Protein AF-A0A944VYW1-F1 (afdb_monomer)

Secondary structure (DSSP, 8-state):
-EEEEEES-SSSHHHHHHTGGGHHHHHHTT-EEEEEEPPPSHHHHHHHHHHGGGSSEEEEES----HHHHHHHHHH-SSEEEE--TTTTSPPTTSS----HHHHHHHHHHHHH-SB-

Mean predicted aligned error: 3.67 Å

Structure (mmCIF, N/CA/C/O backbone):
data_AF-A0A944VYW1-F1
#
_entry.id   AF-A0A944VYW1-F1
#
loop_
_atom_site.group_PDB
_atom_site.id
_atom_site.type_symbol
_atom_site.label_atom_id
_atom_site.label_alt_id
_atom_site.label_comp_id
_atom_site.label_asym_id
_atom_site.label_entity_id
_atom_site.label_seq_id
_atom_site.pdbx_PDB_ins_code
_atom_site.Cartn_x
_atom_site.Cartn_y
_atom_site.Cartn_z
_atom_site.occupancy
_atom_site.B_iso_or_equiv
_atom_site.auth_seq_id
_atom_site.auth_comp_id
_atom_site.auth_asym_id
_atom_site.auth_atom_id
_atom_site.pdbx_PDB_model_num
ATOM 1 N N . MET A 1 1 ? -16.890 -0.103 9.032 1.00 95.81 1 MET A N 1
ATOM 2 C CA . MET A 1 1 ? -15.462 -0.444 8.811 1.00 95.81 1 MET A CA 1
ATOM 3 C C . MET A 1 1 ? -14.780 0.688 8.053 1.00 95.81 1 MET A C 1
ATOM 5 O O . MET A 1 1 ? -15.418 1.268 7.179 1.00 95.81 1 MET A O 1
ATOM 9 N N . LYS A 1 2 ? -13.522 1.012 8.374 1.00 98.25 2 LYS A N 1
ATOM 10 C 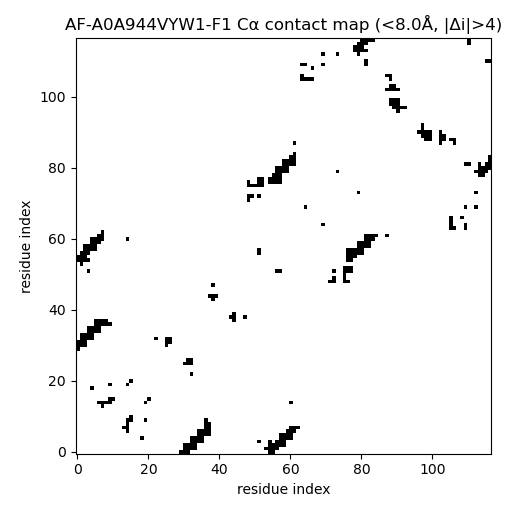CA . LYS A 1 2 ? -12.729 2.064 7.715 1.00 98.25 2 LYS A CA 1
ATOM 11 C C . LYS A 1 2 ? -11.532 1.475 6.970 1.00 98.25 2 LYS A C 1
ATOM 13 O O . LYS A 1 2 ? -10.723 0.771 7.573 1.00 98.25 2 LYS A O 1
ATOM 18 N N . ILE A 1 3 ? -11.384 1.812 5.691 1.00 98.44 3 ILE A N 1
ATOM 19 C CA . ILE A 1 3 ? -10.274 1.35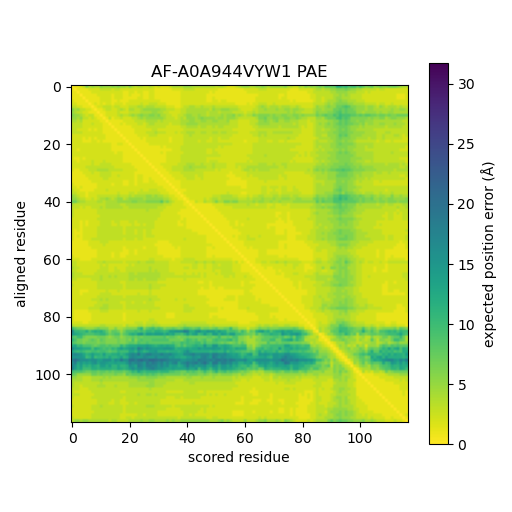3 4.846 1.00 98.44 3 ILE A CA 1
ATOM 20 C C . ILE A 1 3 ? -9.487 2.553 4.321 1.00 98.44 3 ILE A C 1
ATOM 22 O O . ILE A 1 3 ? -10.065 3.484 3.761 1.00 98.44 3 ILE A O 1
ATOM 26 N N . LEU A 1 4 ? -8.165 2.511 4.475 1.00 98.50 4 LEU A N 1
ATOM 27 C CA . LEU A 1 4 ? -7.233 3.437 3.840 1.00 98.50 4 LEU A CA 1
ATOM 28 C C . LEU A 1 4 ? -6.608 2.76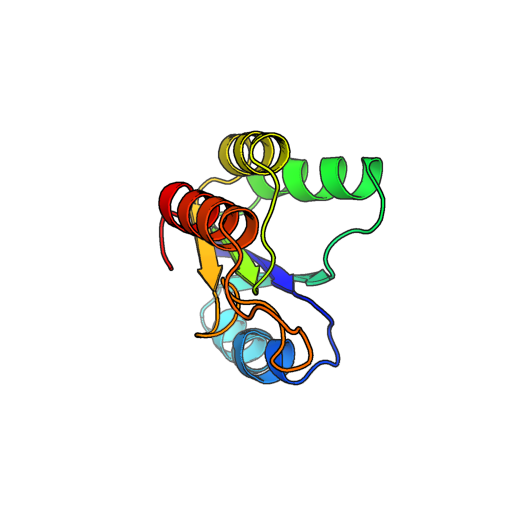9 2.614 1.00 98.50 4 LEU A C 1
ATOM 30 O O . LEU A 1 4 ? -5.808 1.848 2.752 1.00 98.50 4 LEU A O 1
ATOM 34 N N . PHE A 1 5 ? -6.926 3.265 1.423 1.00 98.25 5 PHE A N 1
ATOM 35 C CA . PHE A 1 5 ? -6.322 2.840 0.166 1.00 98.25 5 PHE A CA 1
ATOM 36 C C . PHE A 1 5 ? -5.150 3.747 -0.208 1.00 98.25 5 PHE A C 1
ATOM 38 O O . PHE A 1 5 ? -5.318 4.953 -0.397 1.00 98.25 5 PHE A O 1
ATOM 45 N N . LEU A 1 6 ? -3.964 3.159 -0.369 1.00 97.69 6 L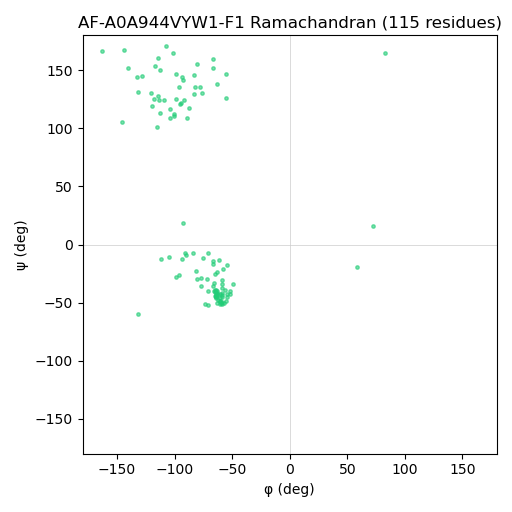EU A N 1
ATOM 46 C CA . LEU A 1 6 ? -2.787 3.818 -0.926 1.00 97.69 6 LEU A CA 1
ATOM 47 C C . LEU A 1 6 ? -2.553 3.344 -2.360 1.00 97.69 6 LEU A C 1
ATOM 49 O O . LEU A 1 6 ? -2.141 2.206 -2.594 1.00 97.69 6 LEU A O 1
ATOM 53 N N . VAL A 1 7 ? -2.804 4.245 -3.311 1.00 96.56 7 VAL A N 1
ATOM 54 C CA . VAL A 1 7 ? -2.768 3.968 -4.754 1.00 96.56 7 VAL A CA 1
ATOM 55 C C . VAL A 1 7 ? -1.657 4.737 -5.469 1.00 96.56 7 VAL A C 1
ATOM 57 O O . VAL A 1 7 ? -1.133 5.742 -4.975 1.00 96.56 7 VAL A O 1
ATOM 60 N N . GLN A 1 8 ? -1.280 4.273 -6.664 1.00 91.88 8 GLN A N 1
ATOM 61 C CA . GLN A 1 8 ? -0.231 4.917 -7.468 1.00 91.88 8 GLN A CA 1
ATOM 62 C C . GLN A 1 8 ? -0.637 6.321 -7.951 1.00 91.88 8 GLN A C 1
ATOM 64 O O . GLN A 1 8 ? 0.178 7.242 -7.946 1.00 91.88 8 GLN A O 1
ATOM 69 N N . GLY A 1 9 ? -1.896 6.476 -8.350 1.00 92.69 9 GLY A N 1
ATOM 70 C CA . GLY A 1 9 ? -2.503 7.705 -8.865 1.00 92.69 9 GLY A CA 1
ATOM 71 C C . GLY A 1 9 ? -4.025 7.593 -8.803 1.00 92.69 9 GLY A C 1
ATOM 72 O O . GLY A 1 9 ? -4.532 6.500 -8.584 1.00 92.69 9 GLY A O 1
ATOM 73 N N . LEU A 1 10 ? -4.759 8.690 -8.973 1.00 91.94 10 LEU A N 1
ATOM 74 C CA . LEU A 1 10 ? -6.238 8.656 -8.956 1.00 91.94 10 LEU A CA 1
ATOM 75 C C . LEU A 1 10 ? -6.827 8.509 -10.369 1.00 91.94 10 LEU A C 1
ATOM 77 O O . LEU A 1 10 ? -7.992 8.205 -10.560 1.00 91.94 10 LEU A O 1
ATOM 81 N N . ASP A 1 11 ? -5.978 8.700 -11.361 1.00 91.50 11 ASP A N 1
ATOM 82 C CA . ASP A 1 11 ? -6.268 8.796 -12.783 1.00 91.50 11 ASP A CA 1
ATOM 83 C C . ASP A 1 11 ? -5.705 7.593 -13.560 1.00 91.50 11 ASP A C 1
ATOM 85 O O . ASP A 1 11 ? -6.090 7.331 -14.698 1.00 91.50 11 ASP A O 1
ATOM 89 N N . VAL A 1 12 ? -4.841 6.797 -12.925 1.00 91.00 12 VAL A N 1
ATOM 90 C CA . VAL A 1 12 ? -4.170 5.644 -13.535 1.00 91.00 12 VAL A CA 1
ATOM 91 C C . VAL A 1 12 ? -5.121 4.450 -13.620 1.00 91.00 12 VAL A C 1
ATOM 93 O O . VAL A 1 12 ? -5.782 4.107 -12.640 1.00 91.00 12 VAL A O 1
ATOM 96 N N . ALA A 1 13 ? -5.132 3.764 -14.769 1.00 91.19 13 ALA A N 1
ATOM 97 C CA . ALA A 1 13 ? -5.994 2.605 -15.021 1.00 91.19 13 ALA A CA 1
ATOM 98 C C . ALA A 1 13 ? -5.893 1.529 -13.927 1.00 91.19 13 ALA A C 1
ATOM 100 O O . ALA A 1 13 ? -6.917 1.040 -13.458 1.00 91.19 13 ALA A O 1
ATOM 101 N N . ALA A 1 14 ? -4.677 1.229 -13.456 1.00 90.38 14 ALA A N 1
ATOM 102 C CA . ALA A 1 14 ? -4.456 0.283 -12.365 1.00 90.38 14 ALA A CA 1
ATOM 103 C C . ALA A 1 14 ? -5.271 0.640 -11.110 1.00 90.38 14 ALA A C 1
ATOM 105 O O . ALA A 1 14 ? -5.911 -0.226 -10.524 1.00 90.38 14 ALA A O 1
ATOM 106 N N . SER A 1 15 ? -5.302 1.911 -10.704 1.00 93.62 15 SER A N 1
ATOM 107 C CA . SER A 1 15 ? -6.097 2.357 -9.556 1.00 93.62 15 SER A CA 1
ATOM 108 C C . SER A 1 1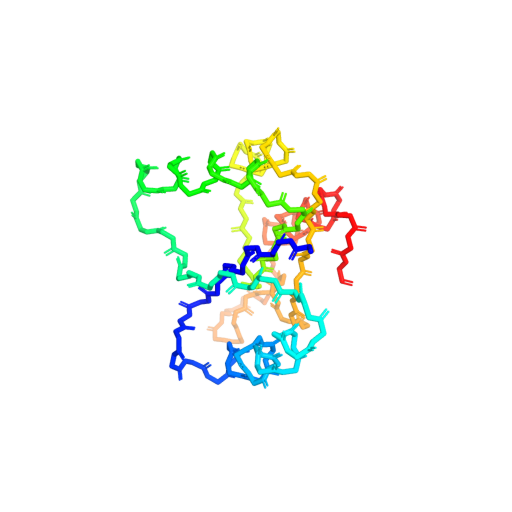5 ? -7.594 2.338 -9.851 1.00 93.62 15 SER A C 1
ATOM 110 O O . SER A 1 15 ? -8.373 1.936 -8.989 1.00 93.62 15 SER A O 1
ATOM 112 N N . ARG A 1 16 ? -8.003 2.751 -11.061 1.00 94.06 16 ARG A N 1
ATOM 113 C CA . ARG A 1 16 ? -9.421 2.794 -11.453 1.00 94.06 16 ARG A CA 1
ATOM 114 C C . ARG A 1 16 ? -10.069 1.415 -11.370 1.00 94.06 16 ARG A C 1
ATOM 116 O O . ARG A 1 16 ? -11.084 1.272 -10.699 1.00 94.06 16 ARG A O 1
ATOM 123 N N . TYR A 1 17 ? -9.433 0.414 -11.976 1.00 94.19 17 TYR A N 1
ATOM 124 C CA . TYR A 1 17 ? -9.975 -0.944 -12.058 1.00 94.19 17 TYR A CA 1
ATOM 125 C C . TYR A 1 17 ? -9.752 -1.788 -10.795 1.00 94.19 17 TYR A C 1
ATOM 127 O O . TYR A 1 17 ? -10.480 -2.746 -10.562 1.00 94.19 17 TYR A O 1
ATOM 135 N N . ARG A 1 18 ? -8.764 -1.470 -9.951 1.00 93.50 18 ARG A N 1
ATOM 136 C CA . ARG A 1 18 ? -8.524 -2.248 -8.718 1.00 93.50 18 ARG A CA 1
ATOM 137 C C . ARG A 1 18 ? -9.170 -1.649 -7.475 1.00 93.50 18 ARG A C 1
ATOM 139 O O . ARG A 1 18 ? -9.446 -2.386 -6.540 1.00 93.50 18 ARG A O 1
ATOM 146 N N . VAL A 1 19 ? -9.392 -0.334 -7.444 1.00 95.75 19 VAL A N 1
ATOM 147 C CA . VAL A 1 19 ? -9.860 0.367 -6.238 1.00 95.75 19 VAL A CA 1
ATOM 148 C C . VAL A 1 19 ? -11.038 1.286 -6.537 1.00 95.75 19 VAL A C 1
ATOM 150 O O . VAL A 1 19 ? -12.104 1.117 -5.954 1.00 95.75 19 VAL A O 1
ATOM 153 N N . LEU A 1 20 ? -10.864 2.269 -7.425 1.00 96.12 20 LEU A N 1
ATOM 154 C CA . LEU A 1 20 ? -11.785 3.413 -7.482 1.00 96.12 20 LEU A CA 1
ATOM 155 C C . LEU A 1 20 ? -13.196 3.033 -7.939 1.00 96.12 20 LEU A C 1
ATOM 157 O O . LEU A 1 20 ? -14.158 3.585 -7.415 1.00 96.12 20 LEU A O 1
ATOM 161 N N . GLN A 1 21 ? -13.327 2.075 -8.861 1.00 96.50 21 GLN A N 1
ATOM 162 C CA . GLN A 1 21 ? -14.639 1.626 -9.337 1.00 96.50 21 GLN A CA 1
ATOM 163 C C . GLN A 1 21 ? -15.506 0.989 -8.241 1.00 96.50 21 GLN A C 1
ATOM 165 O O . GLN A 1 21 ? -16.726 1.006 -8.343 1.00 96.50 21 GLN A O 1
ATOM 170 N N . TYR A 1 22 ? -14.891 0.465 -7.177 1.00 96.62 22 TYR A N 1
ATOM 171 C CA . TYR A 1 22 ? -15.600 -0.216 -6.094 1.00 96.62 22 TYR A CA 1
ATOM 172 C C . TYR A 1 22 ? -16.006 0.726 -4.956 1.00 96.62 22 TYR A C 1
ATOM 174 O O . TYR A 1 22 ? -16.734 0.313 -4.057 1.00 96.62 22 TYR A O 1
ATOM 182 N N . LEU A 1 23 ? -15.566 1.991 -4.964 1.00 97.06 23 LEU A N 1
ATOM 183 C CA . LEU A 1 23 ? -15.882 2.937 -3.888 1.00 97.06 23 LEU A CA 1
ATOM 184 C C . LEU A 1 23 ? -17.393 3.149 -3.681 1.00 97.06 23 LEU A C 1
ATOM 186 O O . LEU A 1 23 ? -17.797 3.171 -2.516 1.00 97.06 23 LEU A O 1
ATOM 190 N N . PRO A 1 24 ? -18.237 3.269 -4.733 1.00 97.44 24 PRO A N 1
ATOM 191 C CA . PRO A 1 24 ? -19.686 3.372 -4.552 1.00 97.44 24 PRO A CA 1
ATOM 192 C C . PRO A 1 24 ? -20.267 2.136 -3.860 1.00 97.44 24 PRO A C 1
ATOM 194 O O . PRO A 1 24 ? -20.923 2.271 -2.831 1.00 97.44 24 PRO A O 1
ATOM 197 N N . TYR A 1 25 ? -19.910 0.940 -4.337 1.00 97.69 25 TYR A N 1
ATOM 198 C CA . TYR A 1 25 ? -20.353 -0.330 -3.757 1.00 97.69 25 TYR A CA 1
ATOM 199 C C . TYR A 1 25 ? -19.948 -0.467 -2.282 1.00 97.69 25 TYR A C 1
ATOM 201 O O . TYR A 1 25 ? -20.761 -0.821 -1.431 1.00 97.69 25 TYR A O 1
ATOM 209 N N . LEU A 1 26 ? -18.698 -0.133 -1.944 1.00 97.44 26 LEU A N 1
ATOM 210 C CA . LEU A 1 26 ? -18.221 -0.153 -0.559 1.00 97.44 26 LEU A CA 1
ATOM 211 C C . LEU A 1 26 ? -19.026 0.812 0.324 1.00 97.44 26 LEU A C 1
ATOM 213 O O . LEU A 1 26 ? -19.407 0.456 1.439 1.00 97.44 26 LEU A O 1
ATOM 217 N N . LYS A 1 27 ? -19.317 2.016 -0.181 1.00 97.44 27 LYS A N 1
ATOM 218 C CA . LYS A 1 27 ? -20.103 3.020 0.542 1.00 97.44 27 LYS A CA 1
ATOM 219 C C . LYS A 1 27 ? -21.538 2.549 0.793 1.00 97.44 27 LYS A C 1
ATOM 221 O O . LYS A 1 27 ? -22.022 2.718 1.909 1.00 97.44 27 LYS A O 1
ATOM 226 N N . GLU A 1 28 ? -22.186 1.947 -0.203 1.00 98.00 28 GLU A N 1
ATOM 227 C CA . GLU A 1 28 ? -23.536 1.368 -0.083 1.00 98.00 28 GLU A CA 1
ATOM 228 C C . GLU A 1 28 ? -23.607 0.282 1.000 1.00 98.00 28 GLU A C 1
ATOM 230 O O . GLU A 1 28 ? -24.609 0.167 1.697 1.00 98.00 28 GLU A O 1
ATOM 235 N N . HIS A 1 29 ? -22.505 -0.436 1.227 1.00 97.62 29 HIS A N 1
ATOM 236 C CA . HIS A 1 29 ? -22.381 -1.459 2.269 1.00 97.62 29 HIS A CA 1
ATOM 237 C C . HIS A 1 29 ? -21.820 -0.917 3.601 1.00 97.62 29 HIS A C 1
ATOM 239 O O . HIS A 1 29 ? -21.317 -1.675 4.433 1.00 97.62 29 HIS A O 1
ATOM 245 N N . GLY A 1 30 ? -21.861 0.402 3.824 1.00 97.50 30 GLY A N 1
ATOM 246 C CA . GLY A 1 30 ? -21.448 1.027 5.089 1.00 97.50 30 GLY A CA 1
ATOM 247 C C . GLY A 1 30 ? -19.933 1.033 5.343 1.00 97.50 30 GLY A C 1
ATOM 248 O O . GLY A 1 30 ? -19.481 1.248 6.477 1.00 97.50 30 GLY A O 1
ATOM 249 N N . ILE A 1 31 ? -19.118 0.800 4.311 1.00 98.12 31 ILE A N 1
ATOM 250 C CA . ILE A 1 31 ? -17.657 0.849 4.396 1.00 98.12 31 ILE A CA 1
ATOM 251 C C . ILE A 1 31 ? -17.179 2.259 4.047 1.00 98.12 31 ILE A C 1
ATOM 253 O O . ILE A 1 31 ? -17.439 2.794 2.972 1.00 98.12 31 ILE A O 1
ATOM 257 N N . GLN A 1 32 ? -16.424 2.862 4.963 1.00 98.12 32 GLN A N 1
ATOM 258 C CA . GLN A 1 32 ? -15.813 4.171 4.760 1.00 98.12 32 GLN A CA 1
ATOM 259 C C . GLN A 1 32 ? -14.438 3.991 4.117 1.00 98.12 32 GLN A C 1
ATOM 261 O O . GLN A 1 32 ? -13.499 3.516 4.760 1.00 98.12 32 GLN A O 1
ATOM 266 N N . ALA A 1 33 ? -14.323 4.365 2.846 1.00 98.00 33 ALA A N 1
ATOM 267 C CA . ALA A 1 33 ? -13.091 4.260 2.077 1.00 98.00 33 ALA A CA 1
ATOM 268 C C . ALA A 1 33 ? -12.413 5.630 1.923 1.00 98.00 33 ALA A C 1
ATOM 270 O O . ALA A 1 33 ? -12.950 6.527 1.274 1.00 98.00 33 ALA A O 1
ATOM 271 N N . SER A 1 34 ? -11.207 5.770 2.471 1.00 98.00 34 SER A N 1
ATOM 272 C CA . SER A 1 34 ? -10.319 6.909 2.214 1.00 98.00 34 SER A CA 1
ATOM 273 C C . SER A 1 34 ? -9.286 6.510 1.171 1.00 98.00 34 SER A C 1
ATOM 275 O O . SER A 1 34 ? -8.557 5.540 1.372 1.00 98.00 34 SER A O 1
ATOM 277 N N . VAL A 1 35 ? -9.173 7.260 0.074 1.00 97.75 35 VAL A N 1
ATOM 278 C CA . VAL A 1 35 ? -8.191 6.977 -0.982 1.00 97.75 35 VAL A CA 1
ATOM 279 C C . VAL A 1 35 ? -7.150 8.082 -1.052 1.00 97.75 35 VAL A C 1
ATOM 281 O O . VAL A 1 35 ? -7.474 9.249 -1.255 1.00 97.75 35 VAL A O 1
ATOM 284 N N . HIS A 1 36 ? -5.879 7.705 -0.939 1.00 96.56 36 HIS A N 1
ATOM 285 C CA . HIS A 1 36 ? -4.754 8.620 -1.058 1.00 96.56 36 HIS A CA 1
ATOM 286 C C . HIS A 1 36 ? -3.723 8.105 -2.061 1.00 96.56 36 HIS A C 1
ATOM 288 O O . HIS A 1 36 ? -3.443 6.910 -2.168 1.00 96.56 36 HIS A O 1
ATOM 294 N N . ARG A 1 37 ? -3.091 9.038 -2.780 1.00 95.94 37 ARG A N 1
ATOM 295 C CA . ARG A 1 37 ? -1.857 8.741 -3.517 1.00 95.94 37 ARG A CA 1
ATOM 296 C C . ARG A 1 37 ? -0.737 8.442 -2.523 1.00 95.94 37 ARG A C 1
ATOM 298 O O . ARG A 1 37 ? -0.720 9.000 -1.424 1.00 95.94 37 ARG A O 1
ATOM 305 N N . PHE A 1 38 ? 0.242 7.631 -2.923 1.00 94.88 38 PHE A N 1
ATOM 306 C CA . PHE A 1 38 ? 1.426 7.434 -2.086 1.00 94.88 38 PHE A CA 1
ATOM 307 C C . PHE A 1 38 ? 2.093 8.778 -1.745 1.00 94.88 38 PHE A C 1
ATOM 309 O O . PHE A 1 38 ? 2.442 9.536 -2.659 1.00 94.88 38 PHE A O 1
ATOM 316 N N . PRO A 1 39 ? 2.318 9.071 -0.452 1.00 92.81 39 PRO A N 1
ATOM 317 C CA . PRO A 1 39 ? 2.920 10.330 -0.040 1.00 92.81 39 PRO A CA 1
ATOM 318 C C . PRO A 1 39 ? 4.346 10.463 -0.584 1.00 92.81 39 PRO A C 1
ATOM 320 O O . PRO A 1 39 ? 5.147 9.517 -0.566 1.00 92.81 39 PRO A O 1
ATOM 323 N N . LYS A 1 40 ? 4.667 11.672 -1.050 1.00 91.06 40 LYS A N 1
ATOM 324 C CA . LYS A 1 40 ? 6.014 12.066 -1.473 1.00 91.06 40 LYS A CA 1
ATOM 325 C C . LYS A 1 40 ? 6.749 12.709 -0.296 1.00 91.06 40 LYS A C 1
ATOM 327 O O . LYS A 1 40 ? 6.155 13.457 0.469 1.00 91.06 40 LYS A O 1
ATOM 332 N N . GLY A 1 41 ? 8.043 12.431 -0.165 1.00 93.62 41 GLY A N 1
ATOM 333 C CA . GLY A 1 41 ? 8.859 12.944 0.940 1.00 93.62 41 GLY A CA 1
ATOM 334 C C . GLY A 1 41 ? 8.749 12.129 2.234 1.00 93.62 41 GLY A C 1
ATOM 335 O O . GLY A 1 41 ? 7.884 11.266 2.394 1.00 93.62 41 GLY A O 1
ATOM 336 N N . PHE A 1 42 ? 9.689 12.369 3.146 1.00 94.31 42 PHE A N 1
ATOM 337 C CA . PHE A 1 42 ? 9.849 11.590 4.375 1.00 94.31 42 PHE A CA 1
ATOM 338 C C . PHE A 1 42 ? 8.754 11.889 5.413 1.00 94.31 42 PHE A C 1
ATOM 340 O O . PHE A 1 42 ? 8.070 10.973 5.866 1.00 94.31 42 PHE A O 1
ATOM 347 N N . PHE A 1 43 ? 8.517 13.167 5.726 1.00 96.19 43 PHE A N 1
ATOM 348 C CA . PHE A 1 43 ? 7.529 13.575 6.734 1.00 96.19 43 PHE A CA 1
ATOM 349 C C . PHE A 1 43 ? 6.088 13.233 6.341 1.00 96.19 43 PHE A C 1
ATOM 351 O O . PHE A 1 43 ? 5.317 12.755 7.171 1.00 96.19 43 PHE A O 1
ATOM 358 N N . ALA A 1 44 ? 5.728 13.393 5.063 1.00 95.50 44 ALA A N 1
ATOM 359 C CA . ALA A 1 44 ? 4.403 13.010 4.580 1.00 95.50 44 ALA A CA 1
ATOM 360 C C . ALA A 1 44 ? 4.170 11.494 4.700 1.00 95.50 44 ALA A C 1
ATOM 362 O O . ALA A 1 44 ? 3.085 11.072 5.095 1.00 95.50 44 ALA A O 1
ATOM 363 N N . LYS A 1 45 ? 5.196 10.669 4.425 1.00 95.62 45 LYS A N 1
ATOM 364 C CA . LYS A 1 45 ? 5.136 9.218 4.662 1.00 95.62 45 LYS A CA 1
ATOM 365 C C . LYS A 1 45 ? 4.909 8.903 6.132 1.00 95.62 45 LYS A C 1
ATOM 367 O O . LYS A 1 45 ? 4.004 8.133 6.433 1.00 95.62 45 LYS A O 1
ATOM 372 N N . LEU A 1 46 ? 5.680 9.514 7.035 1.00 96.81 46 LEU A N 1
ATOM 373 C CA . LEU A 1 46 ? 5.490 9.320 8.475 1.00 96.81 46 LEU A CA 1
ATOM 374 C C . LEU A 1 46 ? 4.058 9.657 8.899 1.00 96.81 46 LEU A C 1
ATOM 376 O O . LEU A 1 46 ? 3.419 8.842 9.554 1.00 96.81 46 LEU A O 1
ATOM 380 N N . LYS A 1 47 ? 3.531 10.812 8.476 1.00 96.81 47 LYS A N 1
ATOM 381 C CA . LYS A 1 47 ? 2.169 11.246 8.816 1.00 96.81 47 LYS A CA 1
ATOM 382 C C . LYS A 1 47 ? 1.110 10.246 8.342 1.00 96.81 47 LYS A C 1
ATOM 384 O O . LYS A 1 47 ? 0.292 9.812 9.146 1.00 96.81 47 LYS A O 1
ATOM 389 N N . VAL A 1 48 ? 1.153 9.854 7.067 1.00 96.75 48 VAL A N 1
ATOM 390 C CA . VAL A 1 48 ? 0.163 8.937 6.473 1.00 96.75 48 VAL A CA 1
ATOM 391 C C . VAL A 1 48 ? 0.235 7.546 7.102 1.00 96.75 48 VAL A C 1
ATOM 393 O O . VAL A 1 48 ? -0.793 6.970 7.453 1.00 96.75 48 VAL A O 1
ATOM 396 N N . PHE A 1 49 ? 1.438 7.002 7.291 1.00 97.19 49 PHE A N 1
ATOM 397 C CA . PHE A 1 49 ? 1.579 5.676 7.891 1.00 97.19 49 PHE A CA 1
ATOM 398 C C . PHE A 1 49 ? 1.263 5.675 9.387 1.00 97.19 49 PHE A C 1
ATOM 400 O O . PHE A 1 49 ? 0.727 4.686 9.870 1.00 97.19 49 PHE A O 1
ATOM 407 N N . LYS A 1 50 ? 1.495 6.780 10.108 1.00 97.56 50 LYS A N 1
ATOM 408 C CA . LYS A 1 50 ? 1.012 6.938 11.486 1.00 97.56 50 LYS A CA 1
ATOM 409 C C . LYS A 1 50 ? -0.515 6.946 11.540 1.00 97.56 50 LYS A C 1
ATOM 411 O O . LYS A 1 50 ? -1.083 6.260 12.378 1.00 97.56 50 LYS A O 1
ATOM 416 N N . SER A 1 51 ? -1.182 7.663 10.629 1.00 97.44 51 SER A N 1
ATOM 417 C CA . SER A 1 51 ? -2.653 7.702 10.589 1.00 97.44 51 SER A CA 1
ATOM 418 C C . SER A 1 51 ? -3.303 6.366 10.226 1.00 97.44 51 SER A C 1
ATOM 420 O O . SER A 1 51 ? -4.497 6.206 10.453 1.00 97.44 51 SER A O 1
ATOM 422 N N . ALA A 1 52 ? -2.547 5.388 9.708 1.00 97.44 52 ALA A N 1
ATOM 423 C CA . ALA A 1 52 ? -3.074 4.055 9.410 1.00 97.44 52 ALA A CA 1
ATOM 424 C C . ALA A 1 52 ? -3.680 3.357 10.646 1.00 97.44 52 ALA A C 1
ATOM 426 O O . ALA A 1 52 ? -4.539 2.496 10.486 1.00 97.44 52 ALA A O 1
ATOM 427 N N . ASN A 1 53 ? -3.305 3.765 11.866 1.00 97.38 53 ASN A N 1
ATOM 428 C CA . ASN A 1 53 ? -3.871 3.236 13.113 1.00 97.38 53 ASN A CA 1
ATOM 429 C C . ASN A 1 53 ? -5.354 3.590 13.341 1.00 97.38 53 ASN A C 1
ATOM 431 O O . ASN A 1 53 ? -6.020 2.946 14.155 1.00 97.38 53 ASN A O 1
ATOM 435 N N . GLN A 1 54 ? -5.873 4.584 12.612 1.00 98.00 54 GLN A N 1
ATOM 436 C CA . GLN A 1 54 ? -7.274 5.015 12.643 1.00 98.00 54 GLN A CA 1
ATOM 437 C C . GLN A 1 54 ? -8.176 4.169 11.731 1.00 98.00 54 GLN A C 1
ATOM 439 O O . GLN A 1 54 ? -9.394 4.353 11.735 1.00 98.00 54 GLN A O 1
ATOM 444 N N . TYR A 1 55 ? -7.584 3.273 10.938 1.00 98.56 55 TYR A N 1
ATOM 445 C CA . TYR A 1 55 ? -8.267 2.445 9.953 1.00 98.56 55 TYR A CA 1
ATOM 446 C C . TYR A 1 55 ? -8.222 0.976 10.362 1.00 98.56 55 TYR A C 1
ATOM 448 O O . TYR A 1 55 ? -7.273 0.513 10.998 1.00 98.56 55 TYR A O 1
ATOM 456 N N . ASP A 1 56 ? -9.248 0.232 9.965 1.00 98.38 56 ASP A N 1
ATOM 457 C CA . ASP A 1 56 ? -9.314 -1.212 10.181 1.00 98.38 56 ASP A CA 1
ATOM 458 C C . ASP A 1 56 ? -8.416 -1.947 9.183 1.00 98.38 56 ASP A C 1
ATOM 460 O O . ASP A 1 56 ? -7.777 -2.940 9.531 1.00 98.38 56 ASP A O 1
ATOM 464 N N . ILE A 1 57 ? -8.331 -1.424 7.955 1.00 98.50 57 ILE A N 1
ATOM 465 C CA . ILE A 1 57 ? -7.534 -1.989 6.866 1.00 98.50 57 ILE A CA 1
ATOM 466 C C . ILE A 1 57 ? -6.694 -0.894 6.206 1.00 98.50 57 ILE A C 1
ATOM 468 O O . ILE A 1 57 ? -7.207 0.153 5.808 1.00 98.50 57 ILE A O 1
ATOM 472 N N . LEU A 1 58 ? -5.404 -1.176 6.035 1.00 98.56 58 LEU A N 1
ATOM 473 C CA . LEU A 1 58 ? -4.507 -0.464 5.137 1.00 98.56 58 LEU A CA 1
ATOM 474 C C . LEU A 1 58 ? -4.332 -1.283 3.854 1.00 98.56 58 LEU A C 1
ATOM 476 O O . LEU A 1 58 ? -3.685 -2.327 3.858 1.00 98.56 58 LEU A O 1
ATOM 480 N N . PHE A 1 59 ? -4.873 -0.789 2.748 1.00 98.44 59 PHE A N 1
ATOM 481 C CA . PHE A 1 59 ? -4.719 -1.388 1.429 1.00 98.44 59 PHE A CA 1
ATOM 482 C C . PHE A 1 59 ? -3.566 -0.714 0.678 1.00 98.44 59 PHE A C 1
ATOM 484 O O . PHE A 1 59 ? -3.580 0.498 0.451 1.00 98.44 59 PHE A O 1
ATOM 491 N N . ILE A 1 60 ? -2.557 -1.486 0.276 1.00 97.62 60 ILE A N 1
ATOM 492 C CA . ILE A 1 60 ? -1.371 -1.003 -0.436 1.00 97.62 60 ILE A CA 1
ATOM 493 C C . ILE A 1 60 ? -1.388 -1.563 -1.853 1.00 97.62 60 ILE A C 1
ATOM 495 O O . ILE A 1 60 ? -1.169 -2.751 -2.059 1.00 97.62 60 ILE A O 1
ATOM 499 N N . GLN A 1 61 ? -1.559 -0.690 -2.843 1.00 95.94 61 GLN A N 1
ATOM 500 C CA . GLN A 1 61 ? -1.533 -1.093 -4.242 1.00 95.94 61 GLN A CA 1
ATOM 501 C C . GLN A 1 61 ? -0.108 -1.069 -4.809 1.00 95.94 61 GLN A C 1
ATOM 503 O O . GLN A 1 61 ? 0.500 -0.000 -4.930 1.00 95.94 61 GLN A O 1
ATOM 508 N N . ARG A 1 62 ? 0.403 -2.236 -5.222 1.00 92.81 62 ARG A N 1
ATOM 509 C CA . ARG A 1 62 ? 1.633 -2.522 -6.001 1.00 92.81 62 ARG A CA 1
ATOM 510 C C . ARG A 1 62 ? 2.956 -2.035 -5.397 1.00 92.81 62 ARG A C 1
ATOM 512 O O . ARG A 1 62 ? 4.035 -2.505 -5.771 1.00 92.81 62 ARG A O 1
ATOM 519 N N . LYS A 1 63 ? 2.930 -1.086 -4.461 1.00 93.50 63 LYS A N 1
ATOM 520 C CA . LYS A 1 63 ? 4.113 -0.426 -3.914 1.00 93.50 63 LYS A CA 1
ATOM 521 C C . LYS A 1 63 ? 4.828 -1.330 -2.923 1.00 93.50 63 LYS A C 1
ATOM 523 O O . LYS A 1 63 ? 4.245 -1.818 -1.966 1.00 93.50 63 LYS A O 1
ATOM 528 N N . ARG A 1 64 ? 6.136 -1.464 -3.123 1.00 94.44 64 ARG A N 1
ATOM 529 C CA . ARG A 1 64 ? 7.035 -2.132 -2.182 1.00 94.44 64 ARG A CA 1
ATOM 530 C C . ARG A 1 64 ? 7.752 -1.117 -1.312 1.00 94.44 64 ARG A C 1
ATOM 532 O O . ARG A 1 64 ? 8.128 -0.040 -1.786 1.00 94.44 64 ARG A O 1
ATOM 539 N N . PHE A 1 65 ? 8.008 -1.510 -0.074 1.00 94.62 65 PHE A N 1
ATOM 540 C CA . PHE A 1 65 ? 8.724 -0.709 0.909 1.00 94.62 65 PHE A CA 1
ATOM 541 C C . PHE A 1 65 ? 10.029 -1.386 1.323 1.00 94.62 65 PHE A C 1
ATOM 543 O O . PHE A 1 65 ? 10.179 -2.605 1.235 1.00 94.62 65 PHE A O 1
ATOM 550 N N . SER A 1 66 ? 11.006 -0.582 1.748 1.00 94.25 66 SER A N 1
ATOM 551 C CA . SER A 1 66 ? 12.180 -1.123 2.431 1.00 94.25 66 SER A CA 1
ATOM 552 C C . SER A 1 66 ? 11.759 -1.715 3.777 1.00 94.25 66 SER A C 1
ATOM 554 O O . SER A 1 66 ? 10.721 -1.348 4.326 1.00 94.25 66 SER A O 1
ATOM 556 N N . VAL A 1 67 ? 12.581 -2.603 4.336 1.00 95.00 67 VAL A N 1
ATOM 557 C CA . VAL A 1 67 ? 12.264 -3.302 5.594 1.00 95.00 67 VAL A CA 1
ATOM 558 C C . VAL A 1 67 ? 11.969 -2.329 6.739 1.00 95.00 67 VAL A C 1
ATOM 560 O O . VAL A 1 67 ? 11.041 -2.560 7.504 1.00 95.00 67 VAL A O 1
ATOM 563 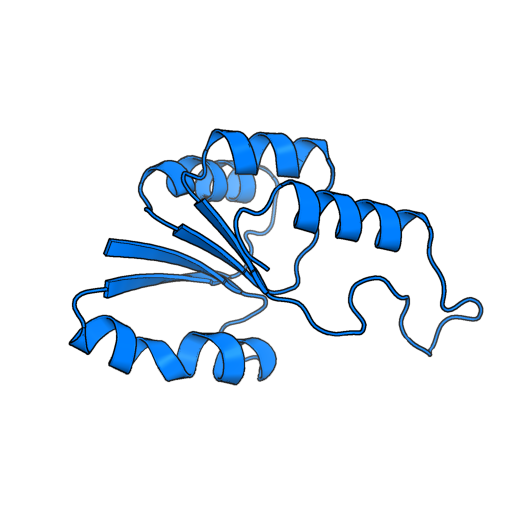N N . LEU A 1 68 ? 12.710 -1.219 6.839 1.00 95.69 68 LEU A N 1
ATOM 564 C CA . LEU A 1 68 ? 12.494 -0.215 7.888 1.00 95.69 68 LEU A CA 1
ATOM 565 C C . LEU A 1 68 ? 11.120 0.453 7.770 1.00 95.69 68 LEU A C 1
ATOM 567 O O . LEU A 1 68 ? 10.387 0.539 8.753 1.00 95.69 68 LEU A O 1
ATOM 571 N N . TRP A 1 69 ? 10.744 0.862 6.555 1.00 96.25 69 TRP A N 1
ATOM 572 C CA . TRP A 1 69 ? 9.413 1.410 6.303 1.00 96.25 69 TRP A CA 1
ATOM 573 C C . TRP A 1 69 ? 8.327 0.377 6.564 1.00 96.25 69 TRP A C 1
ATOM 575 O O . TRP A 1 69 ? 7.323 0.702 7.184 1.00 96.25 69 TRP A O 1
ATOM 585 N N . LEU A 1 70 ? 8.539 -0.867 6.145 1.00 96.69 70 LEU A N 1
ATOM 586 C CA . LEU A 1 70 ? 7.560 -1.927 6.329 1.00 96.69 70 LEU A CA 1
ATOM 587 C C . LEU A 1 70 ? 7.321 -2.250 7.808 1.00 96.69 70 LEU A C 1
ATOM 589 O O . LEU A 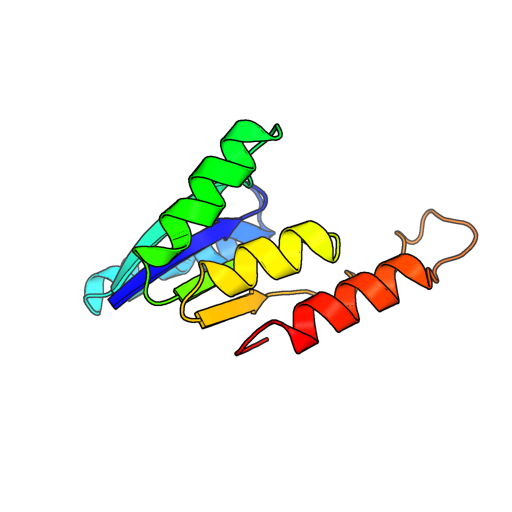1 70 ? 6.171 -2.372 8.216 1.00 96.69 70 LEU A O 1
ATOM 593 N N . LYS A 1 71 ? 8.378 -2.289 8.632 1.00 97.56 71 LYS A N 1
ATOM 594 C CA . LYS A 1 71 ? 8.256 -2.417 10.095 1.00 97.56 71 LYS A CA 1
ATOM 595 C C . LYS A 1 71 ? 7.434 -1.273 10.695 1.00 97.56 71 LYS A C 1
ATOM 597 O O . LYS A 1 71 ? 6.566 -1.513 11.528 1.00 97.56 71 LYS A O 1
ATOM 602 N N . TYR A 1 72 ? 7.678 -0.037 10.255 1.00 97.94 72 TYR A N 1
ATOM 603 C CA . TYR A 1 72 ? 6.908 1.120 10.712 1.00 97.94 72 TYR A CA 1
ATOM 604 C C . TYR A 1 72 ? 5.434 1.036 10.298 1.00 97.94 72 TYR A C 1
ATOM 606 O O . TYR A 1 72 ? 4.552 1.274 11.117 1.00 97.94 72 TYR A O 1
ATOM 614 N N . ILE A 1 73 ? 5.159 0.651 9.051 1.00 97.69 73 ILE A N 1
ATOM 615 C CA . ILE A 1 73 ? 3.798 0.460 8.541 1.00 97.69 73 ILE A CA 1
ATOM 616 C C . ILE A 1 73 ? 3.076 -0.619 9.356 1.00 97.69 73 ILE A C 1
ATOM 618 O O . ILE A 1 73 ? 2.008 -0.351 9.894 1.00 97.69 73 ILE A O 1
ATOM 622 N N . ARG A 1 74 ? 3.690 -1.797 9.525 1.00 97.69 74 ARG A N 1
ATOM 623 C CA . ARG A 1 74 ? 3.140 -2.927 10.293 1.00 97.69 74 ARG A CA 1
ATOM 624 C C . ARG A 1 74 ? 2.858 -2.582 11.753 1.00 97.69 74 ARG A C 1
ATOM 626 O O . ARG A 1 74 ? 1.889 -3.078 12.309 1.00 97.69 74 ARG A O 1
ATOM 633 N N . LYS A 1 75 ? 3.672 -1.716 12.368 1.00 97.94 75 LYS A N 1
ATOM 634 C CA . LYS A 1 75 ? 3.435 -1.231 13.737 1.00 97.94 75 LYS A CA 1
ATOM 635 C C . LYS A 1 75 ? 2.170 -0.369 13.850 1.00 97.94 75 LYS A C 1
ATOM 637 O O . LYS A 1 75 ? 1.550 -0.358 14.906 1.00 97.94 75 LYS A O 1
ATOM 642 N N . ASN A 1 76 ? 1.822 0.390 12.809 1.00 98.19 76 ASN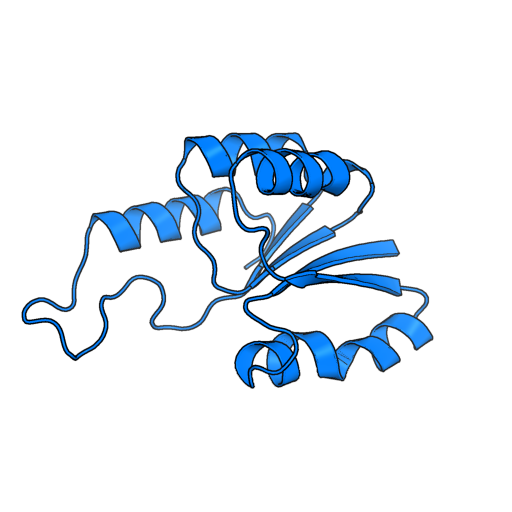 A N 1
ATOM 643 C CA . ASN A 1 76 ? 0.697 1.328 12.853 1.00 98.19 76 ASN A CA 1
ATOM 644 C C . ASN A 1 76 ? -0.582 0.765 12.218 1.00 98.19 76 ASN A C 1
ATOM 646 O O . ASN A 1 76 ? -1.669 1.178 12.599 1.00 98.19 76 ASN A O 1
ATOM 650 N N . ALA A 1 77 ? -0.480 -0.146 11.253 1.00 97.88 77 ALA A N 1
ATOM 651 C CA . ALA A 1 77 ? -1.636 -0.743 10.596 1.00 97.88 77 ALA A CA 1
ATOM 652 C C . ALA A 1 77 ? -2.212 -1.901 11.424 1.00 97.88 77 ALA A C 1
ATOM 654 O O . ALA A 1 77 ? -1.470 -2.770 11.881 1.00 97.88 77 ALA A O 1
ATOM 655 N N . ARG A 1 78 ? -3.544 -1.943 11.566 1.00 97.88 78 ARG A N 1
ATOM 656 C CA . ARG A 1 78 ? -4.247 -3.074 12.198 1.00 97.88 78 ARG A CA 1
ATOM 657 C C . ARG A 1 78 ? -4.211 -4.308 11.302 1.00 97.88 78 ARG A C 1
ATOM 659 O O . ARG A 1 78 ? -3.765 -5.368 11.732 1.00 97.88 78 ARG A O 1
ATOM 666 N N . LYS A 1 79 ? -4.623 -4.138 10.044 1.00 98.31 79 LYS A N 1
ATOM 667 C CA . LYS A 1 79 ? -4.508 -5.134 8.975 1.00 98.31 79 LYS A CA 1
ATOM 668 C C . LYS A 1 79 ? -3.936 -4.500 7.714 1.00 98.31 79 LYS A C 1
ATOM 670 O O . LYS A 1 79 ? -4.236 -3.343 7.416 1.00 98.31 79 LYS A O 1
ATOM 675 N N . ILE A 1 80 ? -3.130 -5.250 6.978 1.00 98.62 80 ILE A N 1
ATOM 676 C CA . ILE A 1 80 ? -2.527 -4.855 5.709 1.00 98.62 80 ILE A CA 1
ATOM 677 C C . ILE A 1 80 ? -3.025 -5.804 4.622 1.00 98.62 80 ILE A C 1
ATOM 679 O O . ILE A 1 80 ? -2.860 -7.017 4.729 1.00 98.62 80 ILE A O 1
ATOM 683 N N . VAL A 1 81 ? -3.588 -5.226 3.565 1.00 98.44 81 VAL A N 1
ATOM 684 C CA . VAL A 1 81 ? -3.904 -5.917 2.311 1.00 98.44 81 VAL A CA 1
ATOM 685 C C . VAL A 1 81 ? -2.937 -5.405 1.250 1.00 98.44 81 VAL A C 1
ATOM 687 O O . VAL A 1 81 ? -2.846 -4.192 1.042 1.00 98.44 81 VAL A O 1
ATOM 690 N N . TYR A 1 82 ? -2.199 -6.297 0.594 1.00 97.56 82 TYR A N 1
ATOM 691 C CA . TYR A 1 82 ? -1.229 -5.926 -0.436 1.00 97.56 82 TYR A CA 1
ATOM 692 C C . TYR A 1 82 ? -1.640 -6.462 -1.811 1.00 97.56 82 TYR A C 1
ATOM 694 O O . TYR A 1 82 ? -1.384 -7.614 -2.120 1.00 97.56 82 TYR A O 1
ATOM 702 N N . ASP A 1 83 ? -2.217 -5.596 -2.651 1.00 95.50 83 ASP A N 1
ATOM 703 C CA . ASP A 1 83 ? -2.588 -5.914 -4.041 1.00 95.50 83 ASP A CA 1
ATOM 704 C C . ASP A 1 83 ? -1.380 -5.749 -4.968 1.00 95.50 83 ASP A C 1
ATOM 706 O O . ASP A 1 83 ? -0.714 -4.707 -4.968 1.00 95.50 83 ASP A O 1
ATOM 710 N N . PHE A 1 84 ? -1.089 -6.758 -5.786 1.00 92.25 84 PHE A N 1
ATOM 711 C CA . PHE A 1 84 ? -0.002 -6.720 -6.762 1.00 92.25 84 PHE A CA 1
ATOM 712 C C . PHE A 1 84 ? -0.343 -7.448 -8.069 1.00 92.25 84 PHE A C 1
ATOM 714 O O . PHE A 1 84 ? -1.328 -8.172 -8.169 1.00 92.25 84 PHE A O 1
ATOM 721 N N . ASP A 1 85 ? 0.492 -7.221 -9.086 1.00 83.06 85 ASP A N 1
ATOM 722 C CA . ASP A 1 85 ? 0.478 -7.946 -10.361 1.00 83.06 85 ASP A CA 1
ATOM 723 C C . ASP A 1 85 ? 1.683 -8.899 -10.472 1.00 83.06 85 ASP A C 1
ATOM 725 O O . ASP A 1 85 ? 2.609 -8.855 -9.658 1.00 83.06 85 ASP A O 1
ATOM 729 N N . ASP A 1 86 ? 1.676 -9.739 -11.502 1.00 70.12 86 ASP A N 1
ATOM 730 C CA . ASP A 1 86 ? 2.674 -10.769 -11.818 1.00 70.12 86 ASP A CA 1
ATOM 731 C C . ASP A 1 86 ? 4.088 -10.224 -12.091 1.00 70.12 86 ASP A C 1
ATOM 733 O O . ASP A 1 86 ? 5.070 -10.964 -12.077 1.00 70.12 86 ASP A O 1
ATOM 737 N N . SER A 1 87 ? 4.235 -8.916 -12.285 1.00 79.88 87 SER A N 1
ATOM 738 C CA . SER A 1 87 ? 5.497 -8.308 -12.699 1.00 79.88 87 SER A CA 1
ATOM 739 C C . SER A 1 87 ? 6.230 -7.573 -11.579 1.00 79.88 87 SER A C 1
ATOM 741 O O . SER A 1 87 ? 7.397 -7.202 -11.749 1.00 79.88 87 SER A O 1
ATOM 743 N N . VAL A 1 88 ? 5.601 -7.350 -10.414 1.00 80.56 88 VAL A N 1
ATOM 744 C CA . VAL A 1 88 ? 6.170 -6.438 -9.410 1.00 80.56 88 VAL A CA 1
ATOM 745 C C . VAL A 1 88 ? 7.561 -6.880 -8.957 1.00 80.56 88 VAL A C 1
ATOM 747 O O . VAL A 1 88 ? 8.429 -6.028 -8.777 1.00 80.56 88 VAL A O 1
ATOM 750 N N . MET A 1 89 ? 7.840 -8.178 -8.820 1.00 83.75 89 MET A N 1
ATOM 751 C CA . MET A 1 89 ? 9.144 -8.709 -8.397 1.00 83.75 89 MET A CA 1
ATOM 752 C C . MET A 1 89 ? 10.238 -8.655 -9.479 1.00 83.75 89 MET A C 1
ATOM 754 O O . MET A 1 89 ? 11.420 -8.779 -9.145 1.00 83.75 89 MET A O 1
ATOM 758 N N . HIS A 1 90 ? 9.882 -8.371 -10.730 1.00 82.12 90 HIS A N 1
ATOM 759 C CA . HIS A 1 90 ? 10.800 -8.350 -11.864 1.00 82.12 90 HIS A CA 1
ATOM 760 C C . HIS A 1 90 ? 11.212 -6.924 -12.256 1.00 82.12 90 HIS A C 1
ATOM 762 O O . HIS A 1 90 ? 10.673 -5.910 -11.793 1.00 82.12 90 HIS A O 1
ATOM 768 N N . ARG A 1 91 ? 12.276 -6.825 -13.054 1.00 77.56 91 ARG A N 1
ATOM 769 C CA . ARG A 1 91 ? 12.618 -5.597 -13.778 1.00 77.56 91 ARG A CA 1
ATOM 770 C C . ARG A 1 91 ? 11.753 -5.517 -15.036 1.00 77.56 91 ARG A C 1
ATOM 772 O O . ARG A 1 91 ? 11.311 -6.538 -15.546 1.00 77.56 91 ARG A O 1
ATOM 779 N N . SER A 1 92 ? 11.537 -4.301 -15.539 1.00 76.69 92 SER A N 1
ATOM 780 C CA . SER A 1 92 ? 10.925 -4.124 -16.861 1.00 76.69 92 SER A CA 1
ATOM 781 C C . SER A 1 92 ? 11.730 -4.891 -17.915 1.00 76.69 92 SER A C 1
ATOM 783 O O . SER A 1 92 ? 12.959 -4.944 -17.819 1.00 76.69 92 SER A O 1
ATOM 785 N N . SER A 1 93 ? 11.041 -5.416 -18.929 1.00 76.81 93 SER A N 1
ATOM 786 C CA . SER A 1 93 ? 11.627 -6.138 -20.066 1.00 76.81 93 SER A CA 1
ATOM 787 C C . SER A 1 93 ? 12.711 -5.356 -20.817 1.00 76.81 93 SER A C 1
ATOM 789 O O . SER A 1 93 ? 13.539 -5.936 -21.506 1.00 76.81 93 SER A O 1
ATOM 791 N N . LYS A 1 94 ? 12.768 -4.031 -20.630 1.00 75.12 94 LYS A N 1
ATOM 792 C CA . LYS A 1 94 ? 13.814 -3.157 -21.179 1.00 75.12 94 LYS A CA 1
ATOM 793 C C . LYS A 1 94 ? 15.194 -3.336 -20.523 1.00 75.12 94 LYS A C 1
ATOM 795 O O . LYS A 1 94 ? 16.155 -2.709 -20.955 1.00 75.12 94 LYS A O 1
ATOM 800 N N . HIS A 1 95 ? 15.315 -4.125 -19.453 1.00 73.38 95 HIS A N 1
ATOM 801 C CA . HIS A 1 95 ? 16.592 -4.370 -18.780 1.00 73.38 95 HIS A CA 1
ATOM 802 C C . HIS A 1 95 ? 17.257 -5.671 -19.252 1.00 73.38 95 HIS A C 1
ATOM 804 O O . HIS A 1 95 ? 16.638 -6.729 -19.229 1.00 73.38 95 HIS A O 1
ATOM 810 N N . LEU A 1 96 ? 18.570 -5.608 -19.516 1.00 70.69 96 LEU A N 1
ATOM 811 C CA . LEU A 1 96 ? 19.430 -6.748 -19.893 1.00 70.69 96 LEU A CA 1
ATOM 812 C C . LEU A 1 96 ? 19.285 -7.977 -18.977 1.00 70.69 96 LEU A C 1
ATOM 814 O O . LEU A 1 96 ? 19.389 -9.111 -19.427 1.00 70.69 96 LEU A O 1
ATOM 818 N N . ARG A 1 97 ? 19.030 -7.762 -17.680 1.00 76.75 97 ARG A N 1
ATOM 819 C CA . ARG A 1 97 ? 18.691 -8.820 -16.720 1.00 76.75 97 ARG A CA 1
ATOM 820 C C . ARG A 1 97 ? 17.314 -8.539 -16.139 1.00 76.75 97 ARG A C 1
ATOM 822 O O . ARG A 1 97 ? 17.118 -7.505 -15.497 1.00 76.75 97 ARG A O 1
ATOM 829 N N . HIS A 1 98 ? 16.390 -9.468 -16.356 1.00 72.56 98 HIS A N 1
ATOM 830 C CA . HIS A 1 98 ? 14.992 -9.355 -15.936 1.00 72.56 98 HIS A CA 1
ATOM 831 C C . HIS A 1 98 ? 14.825 -9.631 -14.434 1.00 72.56 98 HIS A C 1
ATOM 833 O O . HIS A 1 98 ? 13.961 -9.063 -13.760 1.00 72.56 98 HIS A O 1
ATOM 839 N N . GLU A 1 99 ? 15.707 -10.453 -13.871 1.00 79.94 99 GLU A N 1
ATOM 840 C CA . GLU A 1 99 ? 15.675 -10.821 -12.463 1.00 79.94 99 GLU A CA 1
ATOM 841 C C . GLU A 1 99 ? 16.347 -9.786 -11.560 1.00 79.94 99 GLU A C 1
ATOM 843 O O . GLU A 1 99 ? 17.349 -9.144 -11.890 1.00 79.94 99 GLU A O 1
ATOM 848 N N . SER A 1 100 ? 15.803 -9.626 -10.354 1.00 85.94 100 SER A N 1
ATOM 849 C CA . SER A 1 100 ? 16.401 -8.771 -9.339 1.00 85.94 100 SER A CA 1
ATOM 850 C C . SER A 1 100 ? 16.166 -9.342 -7.947 1.00 85.94 100 SER A C 1
ATOM 852 O O . SER A 1 100 ? 15.089 -9.196 -7.375 1.00 85.94 100 SER A O 1
ATOM 854 N N . LYS A 1 101 ? 17.224 -9.912 -7.354 1.00 88.19 101 LYS A N 1
ATOM 855 C CA . LYS A 1 101 ? 17.198 -10.476 -5.991 1.00 88.19 101 LYS A CA 1
ATOM 856 C C . LYS A 1 101 ? 16.654 -9.485 -4.955 1.00 88.19 101 LYS A C 1
ATOM 858 O O . LYS A 1 101 ? 15.863 -9.861 -4.098 1.00 88.19 101 LYS A O 1
ATOM 863 N N . ALA A 1 102 ? 17.013 -8.203 -5.068 1.00 88.44 102 ALA A N 1
ATOM 864 C CA . ALA A 1 102 ? 16.500 -7.149 -4.192 1.00 88.44 102 ALA A CA 1
ATOM 865 C C . ALA A 1 102 ? 14.983 -6.937 -4.343 1.00 88.44 102 ALA A C 1
ATOM 867 O O . ALA A 1 102 ? 14.271 -6.865 -3.345 1.00 88.44 102 ALA A O 1
ATOM 868 N N . ARG A 1 103 ? 14.476 -6.879 -5.581 1.00 89.50 103 ARG A N 1
ATOM 869 C CA . ARG A 1 103 ? 13.044 -6.719 -5.876 1.00 89.50 103 ARG A CA 1
ATOM 870 C C . ARG A 1 103 ? 12.218 -7.907 -5.394 1.00 89.50 103 ARG A C 1
ATOM 872 O O . ARG A 1 103 ? 11.159 -7.686 -4.806 1.00 89.50 103 ARG A O 1
ATOM 879 N N . VAL A 1 104 ? 12.734 -9.121 -5.589 1.00 92.19 104 VAL A N 1
ATOM 880 C CA . VAL A 1 104 ? 12.159 -10.369 -5.069 1.00 92.19 104 VAL A CA 1
ATOM 881 C C . VAL A 1 104 ? 12.150 -10.353 -3.542 1.00 92.19 104 VAL A C 1
ATOM 883 O O . VAL A 1 104 ? 11.114 -10.604 -2.938 1.00 92.19 104 VAL A O 1
ATOM 886 N N . LYS A 1 105 ? 13.263 -9.983 -2.895 1.00 93.44 105 LYS A N 1
ATOM 887 C CA . LYS A 1 105 ? 13.341 -9.881 -1.429 1.00 93.44 105 LYS A CA 1
ATOM 888 C C . LYS A 1 105 ? 12.345 -8.862 -0.874 1.00 93.44 105 LYS A C 1
ATOM 890 O O . LYS A 1 105 ? 11.643 -9.158 0.082 1.00 93.44 105 LYS A O 1
ATOM 895 N N . MET A 1 106 ? 12.252 -7.676 -1.476 1.00 93.88 106 MET A N 1
ATOM 896 C CA . MET A 1 106 ? 11.284 -6.658 -1.058 1.00 93.88 106 MET A CA 1
ATOM 897 C C . MET A 1 106 ? 9.842 -7.130 -1.239 1.00 93.88 106 MET A C 1
ATOM 899 O O . MET A 1 106 ? 9.018 -6.865 -0.375 1.00 93.88 106 MET A O 1
ATOM 903 N N . PHE A 1 107 ? 9.546 -7.829 -2.334 1.00 94.75 107 PHE A N 1
ATOM 904 C CA . PHE A 1 107 ? 8.232 -8.420 -2.564 1.00 94.75 107 PHE A CA 1
ATOM 905 C C . PHE A 1 107 ? 7.896 -9.481 -1.506 1.00 94.75 107 PHE A C 1
ATOM 907 O O . PHE A 1 107 ? 6.874 -9.358 -0.844 1.00 94.75 107 PHE A O 1
ATOM 914 N N . LYS A 1 108 ? 8.798 -10.438 -1.250 1.00 95.44 108 LYS A N 1
ATOM 915 C CA . LYS A 1 108 ? 8.631 -11.438 -0.180 1.00 95.44 108 LYS A CA 1
ATOM 916 C C . LYS A 1 108 ? 8.388 -10.787 1.182 1.00 95.44 108 LYS A C 1
ATOM 918 O O . LYS A 1 108 ? 7.507 -11.209 1.915 1.00 95.44 108 LYS A O 1
ATOM 923 N N . ASN A 1 109 ? 9.126 -9.722 1.499 1.00 96.25 109 ASN A N 1
ATOM 924 C CA . ASN A 1 109 ? 8.913 -8.982 2.740 1.00 96.25 109 ASN A CA 1
ATOM 925 C C . ASN A 1 109 ? 7.512 -8.360 2.802 1.00 96.25 109 ASN A C 1
ATOM 927 O O . ASN A 1 109 ? 6.886 -8.438 3.851 1.00 96.25 109 ASN A O 1
ATOM 931 N N . MET A 1 110 ? 7.029 -7.760 1.705 1.00 97.19 110 MET A N 1
ATOM 932 C CA . MET A 1 110 ? 5.667 -7.214 1.634 1.00 97.19 110 MET A CA 1
ATOM 933 C C . MET A 1 110 ? 4.622 -8.298 1.887 1.00 97.19 110 MET A C 1
ATOM 935 O O . MET A 1 110 ? 3.766 -8.095 2.741 1.00 97.19 110 MET A O 1
ATOM 939 N N . VAL A 1 111 ? 4.728 -9.441 1.200 1.00 96.12 111 VAL A N 1
ATOM 940 C CA . VAL A 1 111 ? 3.812 -10.581 1.370 1.00 96.12 111 VAL A CA 1
ATOM 941 C C . VAL A 1 111 ? 3.811 -11.050 2.826 1.00 96.12 111 VAL A C 1
ATOM 943 O O . VAL A 1 111 ? 2.760 -11.083 3.448 1.00 96.12 111 VAL A O 1
ATOM 946 N N . ASN A 1 112 ? 4.986 -11.287 3.413 1.00 96.75 112 ASN A N 1
ATOM 947 C CA . ASN A 1 112 ? 5.105 -11.779 4.790 1.00 96.75 112 ASN A CA 1
ATOM 948 C C . ASN A 1 112 ? 4.602 -10.793 5.858 1.00 96.75 112 ASN A C 1
ATOM 950 O O . ASN A 1 112 ? 4.278 -11.204 6.966 1.00 96.75 112 ASN A O 1
ATOM 954 N N . ALA A 1 113 ? 4.609 -9.488 5.574 1.00 96.75 113 ALA A N 1
ATOM 955 C CA . ALA A 1 113 ? 4.122 -8.468 6.504 1.00 96.75 113 ALA A CA 1
ATOM 956 C C . ALA A 1 113 ? 2.626 -8.154 6.332 1.00 96.75 113 ALA A C 1
ATOM 958 O O . ALA A 1 113 ? 2.076 -7.390 7.134 1.00 96.75 113 ALA A O 1
ATOM 959 N N . SER A 1 114 ? 2.008 -8.677 5.271 1.00 97.69 114 SER A N 1
ATOM 960 C CA . SER A 1 114 ? 0.604 -8.453 4.943 1.00 97.69 114 SER A CA 1
ATOM 961 C C . SER A 1 114 ? -0.256 -9.567 5.520 1.00 97.69 114 SER A C 1
ATOM 963 O O . SER A 1 114 ? 0.161 -10.719 5.565 1.00 97.69 114 SER A O 1
ATOM 965 N N . ASP A 1 115 ? -1.458 -9.217 5.963 1.00 98.31 115 ASP A N 1
ATOM 966 C CA . ASP A 1 115 ? -2.430 -10.188 6.469 1.00 98.31 115 ASP A CA 1
ATOM 967 C C . ASP A 1 115 ? -3.158 -10.880 5.305 1.00 98.31 115 ASP A C 1
ATOM 969 O O . ASP A 1 115 ? -3.541 -12.042 5.411 1.00 98.31 115 ASP A O 1
ATOM 973 N N . HIS A 1 116 ? -3.310 -10.172 4.178 1.00 97.31 116 HIS A N 1
ATOM 974 C CA . HIS A 1 116 ? -3.859 -10.694 2.927 1.00 97.31 116 HIS A CA 1
ATOM 975 C C . HIS A 1 116 ? -3.092 -10.141 1.718 1.00 97.31 116 HIS A C 1
ATOM 977 O O . HIS A 1 116 ?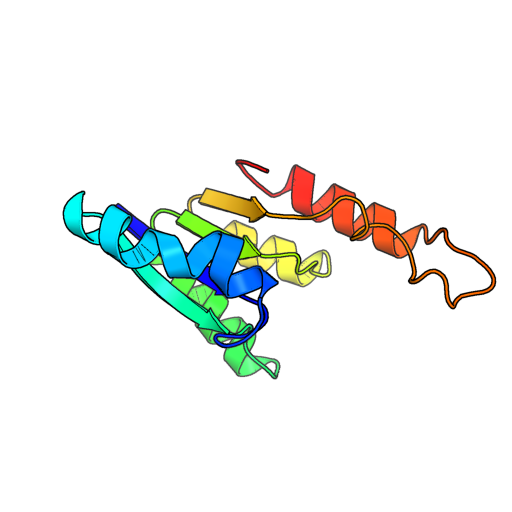 -2.565 -9.020 1.763 1.00 97.31 116 HIS A O 1
ATOM 983 N N . VAL A 1 117 ? -3.064 -10.918 0.635 1.00 92.88 117 VAL A N 1
ATOM 984 C CA . VAL A 1 117 ? -2.464 -10.578 -0.662 1.00 92.88 117 VAL A CA 1
ATOM 985 C C . VAL A 1 117 ? -3.391 -10.923 -1.814 1.00 92.88 117 VAL A C 1
ATOM 987 O O . VAL A 1 117 ? -4.169 -11.886 -1.643 1.00 92.88 117 VAL A O 1
#

Nearest PDB structures (foldseek):
  4ckw-assembly4_D  TM=6.870E-01  e=3.583E-03  Mycobacterium tuberculosis
  3e3m-assembly2_D  TM=7.506E-01  e=6.859E-02  Ruegeria pomeroyi
  5ufh-assembly1_A-2  TM=6.126E-01  e=1.421E-02  Bifidobacterium animalis subsp. lactis AD011
  3l6u-assembly1_B  TM=6.233E-01  e=1.718E-01  Exiguobacterium sibiricum 255-15
  6hnk-assembly1_A  TM=6.166E-01  e=6.814E-01  Clostridioides difficile 630

pLDDT: mean 93.41, std 6.83, range [70.12, 98.62]

Foldseek 3Di:
DEEEEEDQDPPDPQCVVPPVVCVVVCVVVVYHYDYDYQDDDDVRLLVVLQCLLVGQEYEYELDFDDPVSLVSSLVRHNAYAYHHDPQQLFDPPPDPGGHDPVSVVRVVSSCVSHPYD

Sequence (117 aa):
MKILFLVQGLDVAASRYRVLQYLPYLKEHGIQASVHRFPKGFFAKLKVFKSANQYDILFIQRKRFSVLWLKYIRKNARKIVYDFDDSVMHRSSKHLRHESKARVKMFKNMVNASDHV

Solvent-accessible surface area (backbone atoms only — not comparable to full-atom values): 6505 Å² total; per-residue (Å²): 97,36,36,38,37,35,27,85,38,90,82,40,66,71,31,36,79,73,48,58,72,50,49,63,62,38,44,77,72,61,33,47,76,48,80,42,58,65,62,72,64,69,70,47,37,52,54,55,38,55,54,32,54,81,22,58,31,35,37,37,46,64,72,74,54,57,72,70,56,43,54,53,38,54,72,27,30,74,31,34,37,43,49,71,66,98,55,69,41,43,48,61,85,90,40,100,59,44,75,37,73,68,41,39,50,32,44,52,51,51,56,75,68,28,80,42,108

Radius of gyration: 14.67 Å; Cα contacts (8 Å, |Δi|>4): 184; chains: 1; bounding box: 43×25×35 Å